Protein AF-A0A0A9A515-F1 (afdb_monomer)

Secondary structure (DSSP, 8-state):
--HHHHHHHHHHHHHIIIIIGGGS-TTS----PPPPTTTS--

Structure (mmCIF, N/CA/C/O backbone):
data_AF-A0A0A9A515-F1
#
_entry.id   AF-A0A0A9A515-F1
#
loop_
_atom_si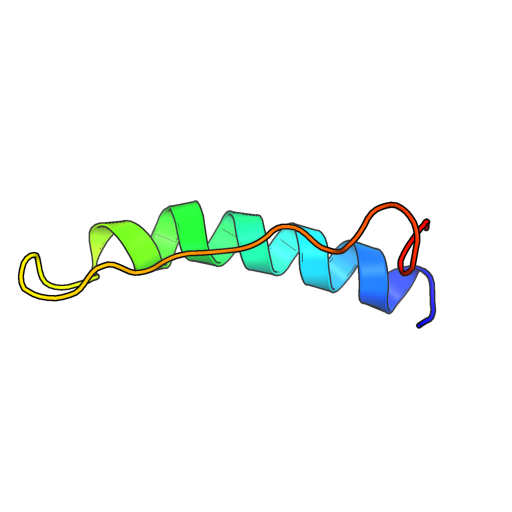te.group_PDB
_atom_site.id
_atom_site.type_symbol
_atom_site.label_atom_id
_atom_site.label_alt_id
_atom_site.label_comp_id
_atom_site.label_asym_id
_atom_site.label_entity_id
_atom_site.label_seq_id
_atom_site.pdbx_PDB_ins_code
_atom_site.Cartn_x
_atom_site.Cartn_y
_atom_site.Cartn_z
_atom_site.occupancy
_atom_site.B_iso_or_equiv
_atom_site.auth_seq_id
_atom_site.auth_comp_id
_atom_site.auth_asym_id
_atom_site.auth_atom_id
_atom_site.pdbx_PDB_model_num
ATOM 1 N N . MET A 1 1 ? 4.246 1.432 -18.629 1.00 69.19 1 MET A N 1
ATOM 2 C CA . MET A 1 1 ? 4.057 2.383 -17.515 1.00 69.19 1 MET A CA 1
ATOM 3 C C . MET A 1 1 ? 5.354 3.148 -17.405 1.00 69.19 1 MET A C 1
ATOM 5 O O . MET A 1 1 ? 6.395 2.507 -17.367 1.00 69.19 1 MET A O 1
ATOM 9 N N . ASP A 1 2 ? 5.314 4.469 -17.493 1.00 86.25 2 ASP A N 1
ATOM 10 C CA . ASP A 1 2 ? 6.514 5.291 -17.372 1.00 86.25 2 ASP A CA 1
ATOM 11 C C . ASP A 1 2 ? 6.965 5.379 -15.901 1.00 86.25 2 ASP A C 1
ATOM 13 O O . ASP A 1 2 ? 6.224 5.033 -14.971 1.00 86.25 2 ASP A O 1
ATOM 17 N N . ARG A 1 3 ? 8.199 5.840 -15.687 1.00 86.56 3 ARG A N 1
ATOM 18 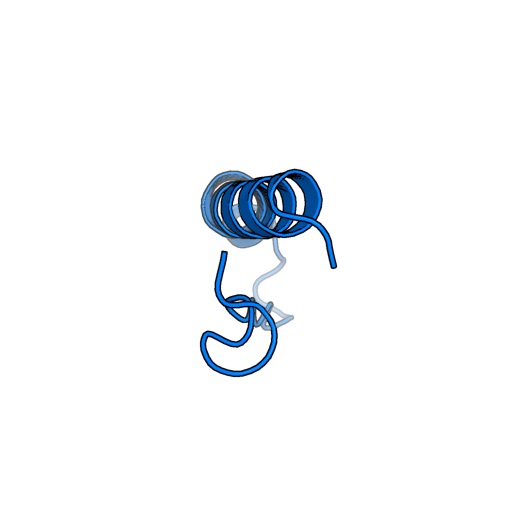C CA . ARG A 1 3 ? 8.817 5.937 -14.360 1.00 86.56 3 ARG A CA 1
ATOM 19 C C . ARG A 1 3 ? 8.013 6.811 -13.394 1.00 86.56 3 ARG A C 1
ATOM 21 O O . ARG A 1 3 ? 7.940 6.490 -12.206 1.00 86.56 3 ARG A O 1
ATOM 28 N N . GLU A 1 4 ? 7.397 7.891 -13.873 1.00 89.81 4 GLU A N 1
ATOM 29 C CA . GLU A 1 4 ? 6.559 8.752 -13.036 1.00 89.81 4 GLU A CA 1
ATOM 30 C C . GLU A 1 4 ? 5.313 7.994 -12.573 1.00 89.81 4 GLU A C 1
ATOM 32 O O . GLU A 1 4 ? 4.972 8.032 -11.388 1.00 89.81 4 GLU A O 1
ATOM 37 N N . GLY A 1 5 ? 4.689 7.233 -13.475 1.00 89.56 5 GLY A N 1
ATOM 38 C CA . GLY A 1 5 ? 3.577 6.339 -13.160 1.00 89.56 5 GLY A CA 1
ATOM 39 C C . GLY A 1 5 ? 3.906 5.346 -12.040 1.00 89.56 5 GLY A C 1
ATOM 40 O O . GLY A 1 5 ? 3.129 5.210 -11.092 1.00 89.56 5 GLY A O 1
ATOM 41 N N . VAL A 1 6 ? 5.081 4.707 -12.086 1.00 88.62 6 VAL A N 1
ATOM 42 C CA . VAL A 1 6 ? 5.517 3.759 -11.041 1.00 88.62 6 VAL A CA 1
ATOM 43 C C . VAL A 1 6 ? 5.747 4.460 -9.699 1.00 88.62 6 VAL A C 1
ATOM 45 O O . VAL A 1 6 ? 5.302 3.976 -8.655 1.00 88.62 6 VAL A O 1
ATOM 48 N N . VAL A 1 7 ? 6.403 5.624 -9.699 1.00 91.25 7 VAL A N 1
ATOM 49 C CA . VAL A 1 7 ? 6.637 6.409 -8.473 1.00 91.25 7 VAL A CA 1
ATOM 50 C C . VAL A 1 7 ? 5.317 6.882 -7.863 1.00 91.25 7 VAL A C 1
ATOM 52 O O . VAL A 1 7 ? 5.135 6.800 -6.646 1.00 91.25 7 VAL A O 1
ATOM 55 N N . LYS A 1 8 ? 4.377 7.344 -8.693 1.00 93.25 8 LYS A N 1
ATOM 56 C CA . LYS A 1 8 ? 3.048 7.788 -8.260 1.00 93.25 8 LYS A CA 1
ATOM 57 C C . LYS A 1 8 ? 2.261 6.632 -7.651 1.00 93.25 8 LYS A C 1
ATOM 59 O O . LYS A 1 8 ? 1.739 6.791 -6.554 1.00 93.25 8 LYS A O 1
ATOM 64 N N . ALA A 1 9 ? 2.271 5.456 -8.282 1.00 92.12 9 ALA A N 1
ATOM 65 C CA . ALA A 1 9 ? 1.621 4.260 -7.747 1.00 92.12 9 ALA A CA 1
ATOM 66 C C . ALA A 1 9 ? 2.153 3.884 -6.352 1.00 92.12 9 ALA A C 1
ATOM 68 O O . ALA A 1 9 ? 1.365 3.702 -5.425 1.00 92.12 9 ALA A O 1
ATOM 69 N N . ARG A 1 10 ? 3.481 3.862 -6.164 1.00 91.81 10 ARG A N 1
ATOM 70 C CA . ARG A 1 10 ? 4.098 3.591 -4.850 1.00 91.81 10 ARG A CA 1
ATOM 71 C C . ARG A 1 10 ? 3.694 4.622 -3.794 1.00 91.81 10 ARG A C 1
ATOM 73 O O . ARG A 1 10 ? 3.322 4.258 -2.682 1.00 91.81 10 ARG A O 1
ATOM 80 N N . ARG A 1 11 ? 3.717 5.916 -4.136 1.00 94.44 11 ARG A N 1
ATOM 81 C CA . ARG A 1 11 ? 3.267 6.987 -3.224 1.00 94.44 11 ARG A CA 1
ATOM 82 C C . ARG A 1 11 ? 1.795 6.836 -2.850 1.00 94.44 11 ARG A C 1
ATOM 84 O O . ARG A 1 11 ? 1.443 7.045 -1.692 1.00 94.44 11 ARG A O 1
ATOM 91 N N . THR A 1 12 ? 0.949 6.452 -3.802 1.00 95.50 12 THR A N 1
ATOM 92 C CA . THR A 1 12 ? -0.474 6.213 -3.555 1.00 95.50 12 THR A CA 1
ATOM 93 C C . THR A 1 12 ? -0.684 5.053 -2.592 1.00 95.50 12 THR A C 1
ATOM 95 O O . THR A 1 12 ? -1.460 5.204 -1.655 1.00 95.50 12 THR A O 1
ATOM 98 N N . VAL A 1 13 ? 0.035 3.935 -2.741 1.00 96.19 13 VAL A N 1
ATOM 99 C CA . VAL A 1 13 ? -0.065 2.810 -1.793 1.00 96.19 13 VAL A CA 1
ATOM 100 C C . VAL A 1 13 ? 0.256 3.259 -0.364 1.00 96.19 13 VAL A C 1
ATOM 102 O O . VAL A 1 13 ? -0.536 3.011 0.548 1.00 96.19 13 VAL A O 1
ATOM 105 N N . LEU A 1 14 ? 1.339 4.020 -0.179 1.00 96.25 14 LEU A N 1
ATOM 106 C CA . LEU A 1 14 ? 1.695 4.590 1.125 1.00 96.25 14 LEU A CA 1
ATOM 107 C C . LEU A 1 14 ? 0.604 5.525 1.670 1.00 96.25 14 LEU A C 1
ATOM 109 O O . LEU A 1 14 ? 0.283 5.487 2.859 1.00 96.25 14 LEU A O 1
ATOM 113 N N . ALA A 1 15 ? 0.007 6.355 0.812 1.00 98.00 15 ALA A N 1
ATOM 114 C CA . ALA A 1 15 ? -1.077 7.248 1.206 1.00 98.00 15 ALA A CA 1
ATOM 115 C C . ALA A 1 15 ? -2.336 6.474 1.632 1.00 98.00 15 ALA A C 1
ATOM 117 O O . ALA A 1 15 ? -2.942 6.813 2.648 1.00 98.00 15 ALA A O 1
ATOM 118 N N . ILE A 1 16 ? -2.706 5.410 0.910 1.00 97.62 16 ILE A N 1
ATOM 119 C CA . ILE A 1 16 ? -3.844 4.553 1.267 1.00 97.62 16 ILE A CA 1
ATOM 120 C C . ILE A 1 16 ? -3.592 3.907 2.632 1.00 97.62 16 ILE A C 1
ATOM 122 O O . ILE A 1 16 ? -4.433 4.014 3.525 1.00 97.62 16 ILE A O 1
ATOM 126 N N . GLN A 1 17 ? -2.424 3.292 2.827 1.00 96.06 17 GLN A N 1
ATOM 127 C CA . GLN A 1 17 ? -2.071 2.643 4.091 1.00 96.06 17 GLN A CA 1
ATOM 128 C C . GLN A 1 17 ? -2.092 3.624 5.271 1.00 96.06 17 GLN A C 1
ATOM 130 O O . GLN A 1 17 ? -2.573 3.274 6.346 1.00 96.06 17 GLN A O 1
ATOM 135 N N . ARG A 1 18 ? -1.616 4.859 5.072 1.00 97.44 18 ARG A N 1
ATOM 136 C CA . ARG A 1 18 ? -1.518 5.862 6.139 1.00 97.44 18 ARG A CA 1
ATOM 137 C C . ARG A 1 18 ? -2.833 6.573 6.445 1.00 97.44 18 ARG A C 1
ATOM 139 O O . ARG A 1 18 ? -3.104 6.859 7.606 1.00 97.44 18 ARG A O 1
ATOM 146 N N . TYR A 1 19 ? -3.627 6.896 5.427 1.00 98.00 19 TYR A N 1
ATOM 147 C CA . TYR A 1 19 ? -4.760 7.817 5.577 1.00 98.00 19 TYR A CA 1
ATOM 148 C C . TYR A 1 19 ? -6.127 7.177 5.342 1.00 98.00 19 TYR A C 1
ATOM 150 O O .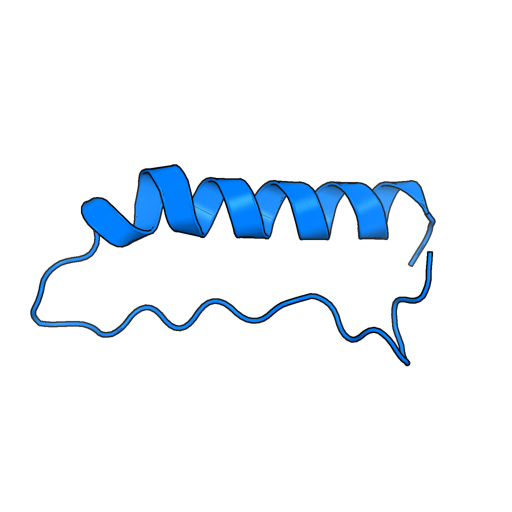 TYR A 1 19 ? -7.121 7.700 5.846 1.00 98.00 19 TYR A O 1
ATOM 158 N N . ILE A 1 20 ? -6.194 6.079 4.587 1.00 97.38 20 ILE A N 1
ATOM 159 C CA . ILE A 1 20 ? -7.455 5.416 4.225 1.00 97.38 20 ILE A CA 1
ATOM 160 C C . ILE A 1 20 ? -7.665 4.158 5.062 1.00 97.38 20 ILE A C 1
ATOM 162 O O . ILE A 1 20 ? -8.754 3.965 5.597 1.00 97.38 20 ILE A O 1
ATOM 166 N N . LYS A 1 21 ? -6.626 3.335 5.251 1.00 95.62 21 LYS A N 1
ATOM 167 C CA . LYS A 1 21 ? -6.724 2.101 6.042 1.00 95.62 21 LYS A CA 1
ATOM 168 C C . LYS A 1 21 ? -7.254 2.348 7.467 1.00 95.62 21 LYS A C 1
ATOM 170 O O . LYS A 1 21 ? -8.176 1.639 7.853 1.00 95.62 21 LYS A O 1
ATOM 175 N N . PRO A 1 22 ? -6.824 3.394 8.208 1.00 95.62 22 PRO A N 1
ATOM 176 C CA . PRO A 1 22 ? -7.388 3.689 9.532 1.00 95.62 22 PRO A CA 1
ATOM 177 C C . PRO A 1 22 ? -8.850 4.158 9.513 1.00 95.62 22 PRO A C 1
ATOM 179 O O . PRO A 1 22 ? -9.517 4.122 10.539 1.00 95.62 22 PRO A O 1
ATOM 182 N N . LYS A 1 23 ? -9.343 4.633 8.363 1.00 97.25 23 LYS A N 1
ATOM 183 C CA . LYS A 1 23 ? -10.735 5.071 8.170 1.00 97.25 23 LYS A CA 1
ATOM 184 C C . LYS A 1 23 ? -11.629 3.959 7.625 1.00 97.25 23 LYS A C 1
ATOM 186 O O . LYS A 1 23 ? -12.826 4.172 7.460 1.00 97.25 23 LYS A O 1
ATOM 191 N N . THR A 1 24 ? -11.050 2.810 7.285 1.00 96.81 24 THR A N 1
ATOM 192 C CA . THR A 1 24 ? -11.806 1.681 6.748 1.00 96.81 24 THR A CA 1
ATOM 193 C C . THR A 1 24 ? -12.626 1.072 7.886 1.00 96.81 24 THR A C 1
ATOM 195 O O . THR A 1 24 ? -12.055 0.787 8.942 1.00 96.81 24 THR A O 1
ATOM 198 N N . PRO A 1 25 ? -13.946 0.88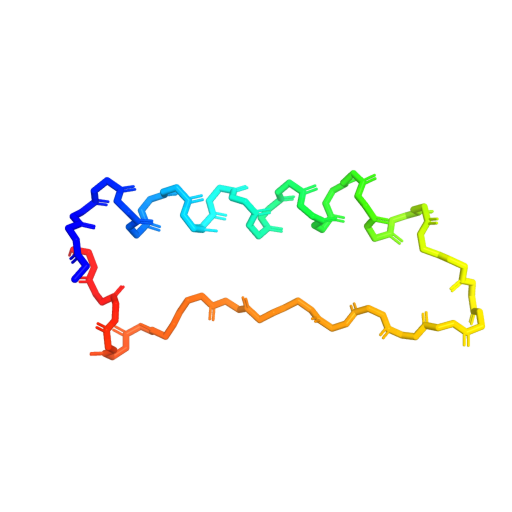6 7.713 1.00 97.31 25 PRO A N 1
ATOM 199 C CA . PRO A 1 25 ? -14.770 0.208 8.704 1.00 97.31 25 PRO A CA 1
ATOM 200 C C . PRO A 1 25 ? -14.217 -1.182 9.028 1.00 97.31 25 PRO A C 1
ATOM 202 O O . PRO A 1 25 ? -13.779 -1.898 8.133 1.00 97.31 25 PRO A O 1
ATOM 205 N N . SER A 1 26 ? -14.303 -1.602 10.290 1.00 94.94 26 SER A N 1
ATOM 206 C CA . SER A 1 26 ? -13.825 -2.923 10.733 1.00 94.94 26 SER A CA 1
ATOM 207 C C . SER A 1 26 ? -14.588 -4.102 10.120 1.00 94.94 26 SER A C 1
ATOM 209 O O . SER A 1 26 ? -14.139 -5.239 10.217 1.00 94.94 26 SER A O 1
ATOM 211 N N . THR A 1 27 ? -15.734 -3.842 9.489 1.00 97.50 27 THR A N 1
ATOM 212 C CA . THR A 1 27 ? -16.548 -4.833 8.777 1.00 97.50 27 THR A CA 1
ATOM 213 C C . THR A 1 27 ? -16.015 -5.170 7.385 1.00 97.50 27 THR A C 1
ATOM 215 O O . THR A 1 27 ? -16.546 -6.076 6.745 1.00 97.50 27 THR A O 1
ATOM 218 N N . VAL A 1 28 ? -14.995 -4.455 6.899 1.00 96.56 28 VAL A N 1
ATOM 219 C CA . VAL A 1 28 ? -14.402 -4.663 5.575 1.00 96.56 28 VA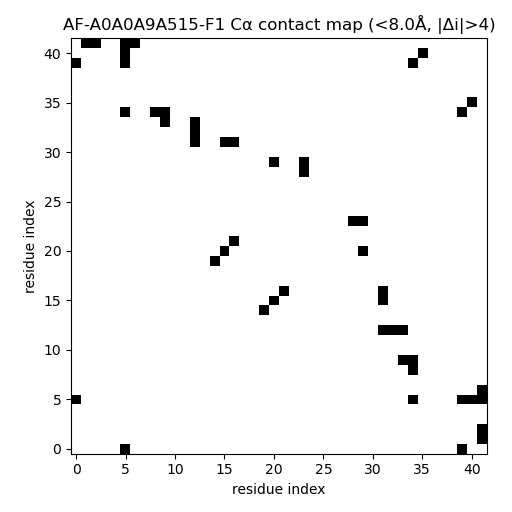L A CA 1
ATOM 220 C C . VAL A 1 28 ? -12.885 -4.735 5.691 1.00 96.56 28 VAL A C 1
ATOM 222 O O . VAL A 1 28 ? -12.246 -3.888 6.312 1.00 96.56 28 VAL A O 1
ATOM 225 N N . GLU A 1 29 ? -12.289 -5.724 5.033 1.00 95.19 29 GLU A N 1
ATOM 226 C CA . GLU A 1 29 ? -10.841 -5.809 4.895 1.00 95.19 29 GLU A CA 1
ATOM 227 C C . GLU A 1 29 ? -10.377 -5.055 3.641 1.00 95.19 29 GLU A C 1
ATOM 229 O O . GLU A 1 29 ? -10.698 -5.424 2.511 1.00 95.19 29 GLU A O 1
ATOM 234 N N . LEU A 1 30 ? -9.596 -3.989 3.836 1.00 95.94 30 LEU A N 1
ATOM 235 C CA . LEU A 1 30 ? -8.944 -3.270 2.742 1.00 95.94 30 LEU A CA 1
ATOM 236 C C . LEU A 1 30 ? -7.529 -3.813 2.505 1.00 95.94 30 LEU A C 1
ATOM 238 O O . LEU A 1 30 ? -6.571 -3.435 3.190 1.00 95.94 30 LEU A O 1
ATOM 242 N N . ASN A 1 31 ? -7.405 -4.657 1.482 1.00 94.81 31 ASN A N 1
ATOM 243 C CA . ASN A 1 31 ? -6.133 -5.191 1.003 1.00 94.81 31 ASN A CA 1
ATOM 244 C C . ASN A 1 31 ? -5.498 -4.247 -0.028 1.00 94.81 31 ASN A C 1
ATOM 246 O O . ASN A 1 31 ? -6.054 -4.010 -1.098 1.00 94.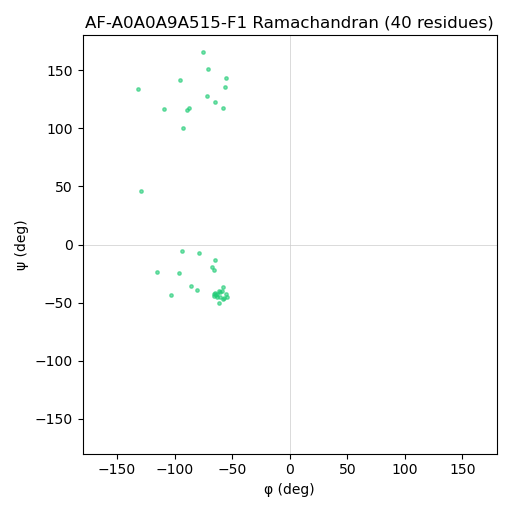81 31 ASN A O 1
ATOM 250 N N . VAL A 1 32 ? -4.321 -3.705 0.295 1.00 93.81 32 VAL A N 1
ATOM 251 C CA . VA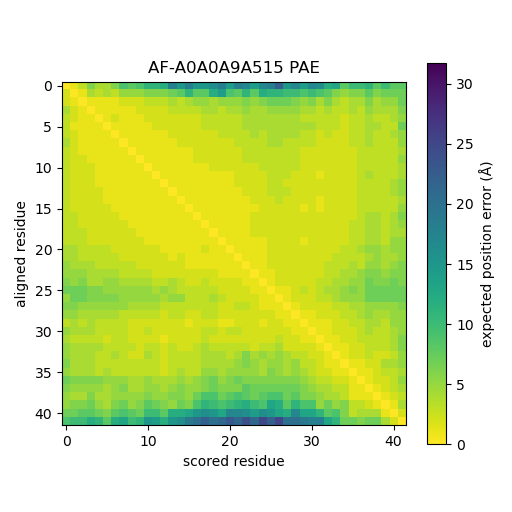L A 1 32 ? -3.568 -2.794 -0.581 1.00 93.81 32 VAL A CA 1
ATOM 252 C C . VAL A 1 32 ? -2.332 -3.522 -1.088 1.00 93.81 32 VAL A C 1
ATOM 254 O O . VAL A 1 32 ? -1.473 -3.897 -0.292 1.00 93.81 32 VAL A O 1
ATOM 257 N N . LEU A 1 33 ? -2.248 -3.723 -2.401 1.00 91.69 33 LEU A N 1
ATOM 258 C CA . LEU A 1 33 ? -1.135 -4.422 -3.039 1.00 91.69 33 LEU A CA 1
ATOM 259 C C . LEU A 1 33 ? -0.080 -3.434 -3.538 1.00 91.69 33 LEU A C 1
ATOM 261 O O . LEU A 1 33 ? -0.405 -2.374 -4.074 1.00 91.69 33 LEU A O 1
ATOM 265 N N . GLU A 1 34 ? 1.188 -3.810 -3.393 1.00 89.31 34 GLU A N 1
ATOM 266 C CA . GLU A 1 34 ? 2.304 -3.073 -3.982 1.00 89.31 34 GLU A CA 1
ATOM 267 C C . GLU A 1 34 ? 2.325 -3.235 -5.514 1.00 89.31 34 GLU A C 1
ATOM 269 O O . GLU A 1 34 ? 1.925 -4.284 -6.035 1.00 89.31 34 GLU A O 1
ATOM 274 N N . PRO A 1 35 ? 2.839 -2.243 -6.265 1.00 86.56 35 PRO A N 1
ATOM 275 C CA . PRO A 1 35 ? 3.077 -2.401 -7.694 1.00 86.56 35 PRO A CA 1
ATOM 276 C C . PRO A 1 35 ? 3.997 -3.597 -7.967 1.00 86.56 35 PRO A C 1
ATOM 278 O O . PRO A 1 35 ? 5.026 -3.763 -7.309 1.00 86.56 35 PRO A O 1
ATOM 281 N N . CYS A 1 36 ? 3.654 -4.413 -8.966 1.00 86.69 36 CYS A N 1
ATOM 282 C CA . CYS A 1 36 ? 4.446 -5.588 -9.325 1.00 86.69 36 CYS A CA 1
ATOM 283 C C . CYS A 1 36 ? 5.885 -5.191 -9.677 1.00 86.69 36 CYS A C 1
ATOM 285 O O . CYS A 1 36 ? 6.120 -4.510 -10.672 1.00 86.69 36 CYS A O 1
ATOM 287 N N . SER A 1 37 ? 6.863 -5.673 -8.914 1.00 83.62 37 SER A N 1
ATOM 288 C CA . SER A 1 37 ? 8.281 -5.376 -9.150 1.00 83.62 37 SER A CA 1
ATOM 289 C C . SER A 1 37 ? 8.816 -5.946 -10.466 1.00 83.62 37 SER A C 1
ATOM 291 O O . SER A 1 37 ? 9.803 -5.435 -10.979 1.00 83.62 37 SER A O 1
ATOM 293 N N . ARG A 1 38 ? 8.167 -6.976 -11.031 1.00 85.88 38 ARG A N 1
ATOM 294 C CA . ARG A 1 38 ? 8.543 -7.586 -12.321 1.00 85.88 38 ARG A CA 1
ATOM 295 C C . ARG A 1 38 ? 7.935 -6.868 -13.525 1.00 85.88 38 ARG A C 1
ATOM 297 O O . ARG A 1 38 ? 8.570 -6.797 -14.568 1.00 85.88 38 ARG A O 1
ATOM 304 N N . CYS A 1 39 ? 6.708 -6.363 -13.396 1.00 83.75 39 CYS A N 1
ATOM 305 C CA . CYS A 1 39 ? 5.972 -5.719 -14.494 1.00 83.75 39 CYS A CA 1
ATOM 306 C C . CYS A 1 39 ? 6.102 -4.188 -14.476 1.00 83.75 39 CYS A C 1
ATOM 308 O O . CYS A 1 39 ? 5.940 -3.532 -15.502 1.00 83.75 39 CYS A O 1
ATOM 310 N N . HIS A 1 40 ? 6.370 -3.618 -13.302 1.00 76.44 40 HIS A N 1
ATOM 311 C CA . HIS A 1 40 ? 6.470 -2.185 -13.032 1.00 76.44 40 HIS A CA 1
ATOM 312 C C . HIS A 1 40 ? 7.780 -1.889 -12.290 1.00 76.44 40 HIS A C 1
ATOM 314 O O . HIS A 1 40 ? 7.807 -1.192 -11.272 1.00 76.44 40 HIS A O 1
ATOM 320 N N . ALA A 1 41 ? 8.870 -2.470 -12.797 1.00 69.50 41 A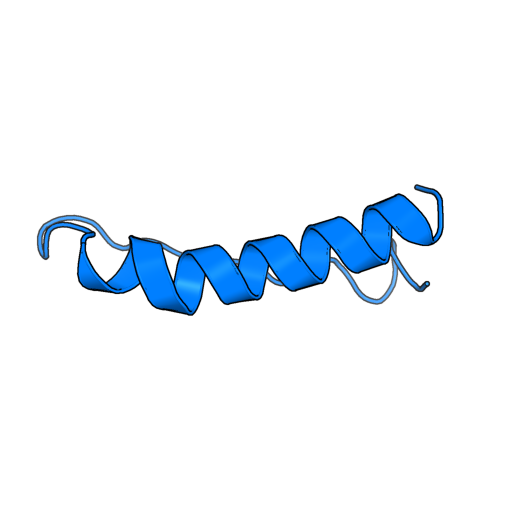LA A N 1
ATOM 321 C CA . ALA A 1 41 ? 10.218 -2.044 -12.456 1.00 69.50 41 ALA A CA 1
ATOM 322 C C . ALA A 1 41 ? 10.405 -0.611 -12.984 1.00 69.50 41 ALA A C 1
ATOM 324 O O 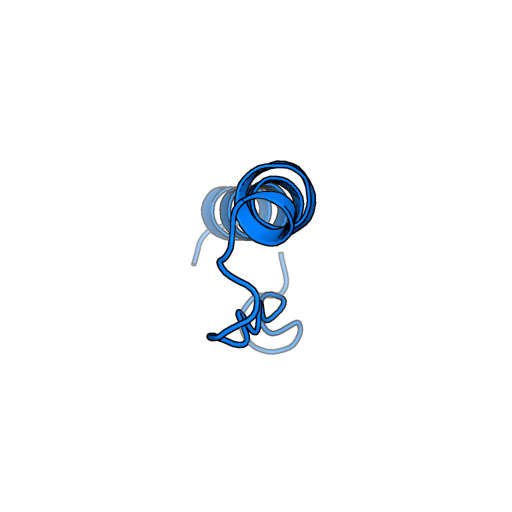. ALA A 1 41 ? 10.142 -0.353 -14.159 1.00 69.50 41 ALA A O 1
ATOM 325 N N . ALA A 1 42 ? 10.744 0.316 -12.089 1.00 63.38 42 ALA A N 1
ATOM 326 C CA . ALA A 1 42 ? 10.999 1.719 -12.417 1.00 63.38 42 ALA A CA 1
ATOM 327 C C . ALA A 1 42 ? 12.357 1.904 -13.099 1.00 63.38 42 ALA A C 1
ATOM 329 O O . ALA A 1 42 ? 13.275 1.122 -12.764 1.00 63.38 42 ALA A O 1
#

Organism: Arundo donax (NCBI:txid35708)

InterPro domains:
  IPR055357 At1g61320/AtMIF1, LRR domain [PF23622] (1-37)

Sequence (42 aa):
MDREGVVKARRTVLAIQRYIKPKTPSTVELNVLEPCSRCHAA

Radius of gyration: 12.19 Å; Cα contacts (8 Å, |Δi|>4): 25; chains: 1; bounding box: 28×16×28 Å

Mean predicted aligned error: 3.64 Å

pLDDT: mean 90.8, std 8.15, range [63.38, 98.0]

Foldseek 3Di:
DDPVVLVVQQVVLVCCVPPVCVVDDPVDDDDRDHDDCVVRVD

Solvent-accessible surface area (backbone atoms only — not comparable to full-atom values): 2774 Å² total; per-residue (Å²): 132,55,59,66,55,42,53,50,51,53,52,48,48,54,47,40,61,69,65,42,54,82,69,50,55,92,92,54,88,87,85,83,77,76,76,51,67,86,85,52,61,108